Protein AF-A0A973A422-F1 (afdb_monomer_lite)

Radius of gyration: 13.12 Å; chains: 1; bounding box: 28×27×40 Å

Foldseek 3Di:
DPPPDDPLDDDDDDDLALSVLQVQLQVQLCVVCVVVVRNVRSNVRSNVRSNVVRVVVNVVVVD

Structure (mmCIF, N/CA/C/O backbone):
data_AF-A0A973A422-F1
#
_entry.id   AF-A0A973A422-F1
#
loop_
_atom_site.group_PDB
_atom_site.id
_atom_site.type_symbol
_atom_site.label_atom_id
_atom_site.label_alt_id
_atom_site.label_comp_id
_atom_site.label_asym_id
_atom_site.label_entity_id
_atom_site.label_seq_id
_atom_site.pdbx_PDB_ins_code
_atom_site.Cartn_x
_atom_site.Cartn_y
_atom_site.Cartn_z
_atom_site.occupancy
_atom_site.B_iso_or_equiv
_atom_site.auth_seq_id
_atom_site.auth_comp_id
_atom_site.auth_asym_id
_atom_site.auth_atom_id
_atom_site.pdbx_PDB_model_num
ATOM 1 N N . MET A 1 1 ? -6.270 -8.803 -21.427 1.00 48.62 1 MET A N 1
ATOM 2 C CA . MET A 1 1 ? -7.278 -9.025 -20.372 1.00 48.62 1 MET A CA 1
ATOM 3 C C . MET A 1 1 ? -6.685 -8.497 -19.079 1.00 48.62 1 MET A C 1
ATOM 5 O O . MET A 1 1 ? -6.135 -9.253 -18.297 1.00 48.62 1 MET A O 1
ATOM 9 N N . THR A 1 2 ? -6.700 -7.181 -18.913 1.00 44.47 2 THR A N 1
ATOM 10 C CA . THR A 1 2 ? -6.372 -6.507 -17.648 1.00 44.47 2 THR A CA 1
ATOM 11 C C . THR A 1 2 ? -7.481 -5.493 -17.400 1.00 44.47 2 THR A C 1
ATOM 13 O O . THR A 1 2 ? -7.269 -4.299 -17.237 1.00 44.47 2 THR A O 1
ATOM 16 N N . ASP A 1 3 ? -8.707 -6.013 -17.444 1.00 54.44 3 ASP A N 1
ATOM 17 C CA . ASP A 1 3 ? -9.931 -5.348 -17.022 1.00 54.44 3 ASP A CA 1
ATOM 18 C C . ASP A 1 3 ? -10.088 -5.533 -15.511 1.00 54.44 3 ASP A C 1
ATOM 20 O O . ASP A 1 3 ? -11.058 -6.124 -15.045 1.00 54.44 3 ASP A O 1
ATOM 24 N N . GLU A 1 4 ? -9.124 -5.051 -14.725 1.00 50.59 4 GLU A N 1
ATOM 25 C CA . GLU A 1 4 ? -9.326 -4.930 -13.284 1.00 50.59 4 GLU A CA 1
ATOM 26 C C . GLU A 1 4 ? -9.681 -3.488 -12.954 1.00 50.59 4 GLU A C 1
ATOM 28 O O . GLU A 1 4 ? -8.868 -2.606 -12.686 1.00 50.59 4 GLU A O 1
ATOM 33 N N . GLN A 1 5 ? -10.984 -3.282 -13.079 1.00 50.38 5 GLN A N 1
ATOM 34 C CA . GLN A 1 5 ? -11.769 -2.231 -12.474 1.00 50.38 5 GLN A CA 1
ATOM 35 C C . GLN A 1 5 ? -11.103 -1.648 -11.224 1.00 50.38 5 GLN A C 1
ATOM 37 O O . GLN A 1 5 ? -11.030 -2.273 -10.173 1.00 50.38 5 GLN A O 1
ATOM 42 N N . THR A 1 6 ? -10.788 -0.362 -11.266 1.00 48.00 6 THR A N 1
ATOM 43 C CA . THR A 1 6 ? -11.026 0.459 -10.085 1.00 48.00 6 THR A CA 1
ATOM 44 C C . THR A 1 6 ? -11.736 1.721 -10.532 1.00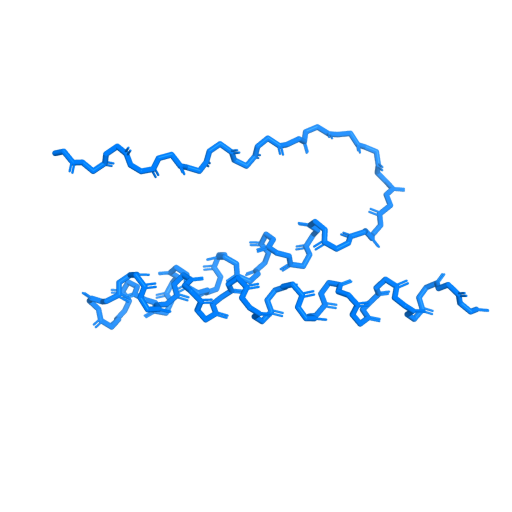 48.00 6 THR A C 1
ATOM 46 O O . THR A 1 6 ? -11.162 2.796 -10.688 1.00 48.00 6 THR A O 1
ATOM 49 N N . LYS A 1 7 ? -13.050 1.573 -10.730 1.00 46.16 7 LYS A N 1
ATOM 50 C CA . LYS A 1 7 ? -13.990 2.682 -10.601 1.00 46.16 7 LYS A CA 1
ATOM 51 C C . LYS A 1 7 ? -13.874 3.195 -9.163 1.00 46.16 7 LYS A C 1
ATOM 53 O O . LYS A 1 7 ? -14.639 2.786 -8.295 1.00 46.16 7 LYS A O 1
ATOM 58 N N . VAL A 1 8 ? -12.913 4.082 -8.896 1.00 52.44 8 VAL A N 1
ATOM 59 C CA . VAL A 1 8 ? -12.910 4.905 -7.680 1.00 52.44 8 VAL A CA 1
ATOM 60 C C . VAL A 1 8 ? -13.964 5.990 -7.888 1.00 52.44 8 VAL A C 1
ATOM 62 O O . VAL A 1 8 ? -13.675 7.175 -8.033 1.00 52.44 8 VAL A O 1
ATOM 65 N N . ASP A 1 9 ? -15.226 5.566 -7.956 1.00 62.44 9 ASP A N 1
ATOM 66 C CA . ASP A 1 9 ? -16.346 6.475 -7.805 1.00 62.44 9 ASP A CA 1
ATOM 67 C C . ASP A 1 9 ? -16.227 7.124 -6.431 1.00 62.44 9 ASP A C 1
ATOM 69 O O . ASP A 1 9 ? -15.923 6.462 -5.431 1.00 62.44 9 ASP A O 1
ATOM 73 N N . LYS A 1 10 ? -16.272 8.452 -6.417 1.00 50.47 10 LYS A N 1
ATOM 74 C CA . LYS A 1 10 ? -17.352 9.281 -5.858 1.00 50.47 10 LYS A CA 1
ATOM 75 C C . LYS A 1 10 ? -16.861 10.724 -5.822 1.00 50.47 10 LYS A C 1
ATOM 77 O O . LYS A 1 10 ? -15.952 11.084 -5.061 1.00 50.47 10 LYS A O 1
ATOM 82 N N . GLN A 1 11 ? -17.535 11.520 -6.632 1.00 52.56 11 GLN A N 1
ATOM 83 C CA . GLN A 1 11 ? -18.411 12.606 -6.192 1.00 52.56 11 GLN A CA 1
ATOM 84 C C . GLN A 1 11 ? -18.507 12.862 -4.671 1.00 52.56 11 GLN A C 1
ATOM 86 O O . GLN A 1 11 ? -18.679 11.952 -3.861 1.00 52.56 11 GLN A O 1
ATOM 91 N N . GLY A 1 12 ? -18.552 14.149 -4.318 1.00 46.38 12 GLY A N 1
ATOM 92 C CA . GLY A 1 12 ? -19.426 14.623 -3.243 1.00 46.38 12 GLY A CA 1
ATOM 93 C C . GLY A 1 12 ? -18.764 14.959 -1.905 1.00 46.38 12 GLY A C 1
ATOM 94 O O . GLY A 1 12 ? -18.600 14.109 -1.039 1.00 46.38 12 GLY A O 1
ATOM 95 N N . ASN A 1 13 ? -18.540 16.261 -1.710 1.00 37.97 13 ASN A N 1
ATOM 96 C CA . ASN A 1 13 ? -18.666 16.996 -0.445 1.00 37.97 13 ASN A CA 1
ATOM 97 C C . ASN A 1 13 ? -17.694 16.681 0.712 1.00 37.97 13 ASN A C 1
ATOM 99 O O . ASN A 1 13 ? -17.980 15.921 1.631 1.00 37.97 13 ASN A O 1
ATOM 103 N N . LYS A 1 14 ? -16.597 17.451 0.733 1.00 46.94 14 LYS A N 1
ATOM 104 C CA . LYS A 1 14 ? -16.087 18.228 1.886 1.00 46.94 14 LYS A CA 1
ATOM 105 C C . LYS A 1 14 ? -16.192 17.575 3.282 1.00 46.94 14 LYS A C 1
ATOM 107 O O . LYS A 1 14 ? -16.678 18.197 4.225 1.00 46.94 14 LYS A O 1
ATOM 112 N N . LYS A 1 15 ? -15.664 16.360 3.442 1.00 49.84 15 LYS A N 1
ATOM 113 C CA . LYS A 1 15 ? -15.219 15.802 4.731 1.00 49.84 15 LYS A CA 1
ATOM 114 C C . LYS A 1 15 ? -13.949 14.988 4.473 1.00 49.84 15 LYS A C 1
ATOM 116 O O . LYS A 1 15 ? -13.976 14.079 3.648 1.00 49.84 15 LYS A O 1
ATOM 121 N N . PHE A 1 16 ? -12.841 15.333 5.136 1.00 53.06 16 PHE A N 1
ATOM 122 C CA . PHE A 1 16 ? -11.607 14.531 5.175 1.00 53.06 16 PHE A CA 1
ATOM 123 C C . PHE A 1 16 ? -11.927 13.197 5.870 1.00 53.06 16 PHE A C 1
ATOM 125 O O . PHE A 1 16 ? -11.735 13.038 7.068 1.00 53.06 16 PHE A O 1
ATOM 132 N N . ASN A 1 17 ? -12.540 12.285 5.126 1.00 56.31 17 ASN A N 1
ATOM 133 C CA . ASN A 1 17 ? -12.917 10.951 5.560 1.00 56.31 17 ASN A CA 1
ATOM 134 C C . ASN A 1 17 ? -11.971 9.968 4.874 1.00 56.31 17 ASN A C 1
ATOM 136 O O . ASN A 1 17 ? -11.481 10.250 3.780 1.00 56.31 17 ASN A O 1
ATOM 140 N N . ILE A 1 18 ? -11.762 8.814 5.506 1.00 59.72 18 ILE A N 1
ATOM 141 C CA . ILE A 1 18 ? -10.879 7.683 5.147 1.00 59.72 18 ILE A CA 1
ATOM 142 C C . ILE A 1 18 ? -10.683 7.448 3.632 1.00 59.72 18 ILE A C 1
ATOM 144 O O . ILE A 1 18 ? -9.604 7.073 3.181 1.00 59.72 18 ILE A O 1
ATOM 148 N N . ARG A 1 19 ? -11.701 7.753 2.828 1.00 61.50 19 ARG A N 1
ATOM 149 C CA . ARG A 1 19 ? -11.688 7.752 1.365 1.00 61.50 19 ARG A CA 1
ATOM 150 C C . ARG A 1 19 ? -10.566 8.568 0.702 1.00 61.50 19 ARG A C 1
ATOM 152 O O . ARG A 1 19 ? -10.073 8.148 -0.338 1.00 61.50 19 ARG A O 1
ATOM 159 N N . SER A 1 20 ? -10.147 9.690 1.290 1.00 68.62 20 SER A N 1
ATOM 160 C CA . SER A 1 20 ? -8.999 10.466 0.786 1.00 68.62 20 SER A CA 1
ATOM 161 C C . SER A 1 20 ? -7.672 9.734 1.033 1.00 68.62 20 SER A C 1
ATOM 163 O O . SER A 1 20 ? -6.807 9.692 0.163 1.00 68.62 20 SER A O 1
ATOM 165 N N . GLY A 1 21 ? -7.542 9.0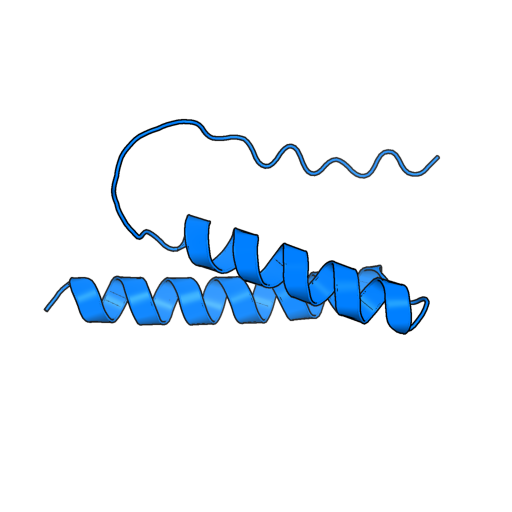75 2.193 1.00 77.44 21 GLY A N 1
ATOM 166 C CA . GLY A 1 21 ? -6.345 8.312 2.554 1.00 77.44 21 GLY A CA 1
ATOM 167 C C . GLY A 1 21 ? -6.121 7.109 1.641 1.00 77.44 21 GLY A C 1
ATOM 168 O O . GLY A 1 21 ? -5.012 6.914 1.152 1.00 77.44 21 GLY A O 1
ATOM 169 N N . VAL A 1 22 ? -7.181 6.353 1.331 1.00 80.94 22 VAL A N 1
ATOM 170 C CA . VAL A 1 22 ? -7.101 5.214 0.397 1.00 80.94 22 VAL A CA 1
ATOM 171 C C . VAL A 1 22 ? -6.710 5.671 -1.009 1.00 80.94 22 VAL A C 1
ATOM 173 O O . VAL A 1 22 ? -5.885 5.020 -1.637 1.00 80.94 22 VAL A O 1
ATOM 176 N N . GLY A 1 23 ? -7.228 6.807 -1.490 1.00 81.62 23 GLY A N 1
ATOM 177 C CA . GLY A 1 23 ? -6.852 7.346 -2.803 1.00 81.62 23 GLY A CA 1
ATOM 178 C C . GLY A 1 23 ? -5.358 7.671 -2.910 1.00 81.62 23 GLY A C 1
ATOM 179 O O . GLY A 1 23 ? -4.713 7.296 -3.886 1.00 81.62 23 GLY A O 1
ATOM 180 N N . ILE A 1 24 ? -4.793 8.306 -1.877 1.00 83.62 24 ILE A N 1
ATOM 181 C CA . ILE A 1 24 ? -3.354 8.608 -1.804 1.00 83.62 24 ILE A CA 1
ATOM 182 C C . ILE A 1 24 ? -2.534 7.317 -1.702 1.00 83.62 24 ILE A C 1
ATOM 184 O O . ILE A 1 24 ? -1.541 7.157 -2.407 1.00 83.62 24 ILE A O 1
ATOM 188 N N . GLY A 1 25 ? -2.965 6.381 -0.856 1.00 86.12 25 GLY A N 1
ATOM 189 C CA . GLY A 1 25 ? -2.293 5.098 -0.683 1.00 86.12 25 GLY A CA 1
ATOM 190 C C . GLY A 1 25 ? -2.252 4.267 -1.964 1.00 86.12 25 GLY A C 1
ATOM 191 O O . GLY A 1 25 ? -1.201 3.736 -2.302 1.00 86.12 25 GLY A O 1
ATOM 192 N N . VAL A 1 26 ? -3.350 4.214 -2.724 1.00 86.38 26 VAL A N 1
ATOM 193 C CA . VAL A 1 26 ? -3.404 3.522 -4.023 1.00 86.38 26 VAL A CA 1
ATOM 194 C C . VAL A 1 26 ? -2.482 4.186 -5.042 1.00 86.38 26 VAL A C 1
ATOM 196 O O . VAL A 1 26 ? -1.741 3.479 -5.713 1.00 86.38 26 VAL A O 1
ATOM 199 N N . ALA A 1 27 ? -2.475 5.519 -5.147 1.00 85.38 27 ALA A N 1
ATOM 200 C CA . ALA A 1 27 ? -1.599 6.219 -6.089 1.00 85.38 27 ALA A CA 1
ATOM 201 C C . ALA A 1 27 ? -0.107 5.976 -5.788 1.00 85.38 27 ALA A C 1
ATOM 203 O O . ALA A 1 27 ? 0.675 5.709 -6.699 1.00 85.38 27 ALA A O 1
ATOM 204 N N . LEU A 1 28 ? 0.278 6.010 -4.506 1.00 86.88 28 LEU A N 1
ATOM 205 C CA . LEU A 1 28 ? 1.645 5.713 -4.067 1.00 86.88 28 LEU A CA 1
ATOM 206 C C . LEU A 1 28 ? 2.001 4.234 -4.258 1.00 86.88 28 LEU A C 1
ATOM 208 O O . LEU A 1 28 ? 3.056 3.916 -4.800 1.00 86.88 28 LEU A O 1
ATOM 212 N N . GLY A 1 29 ? 1.112 3.331 -3.848 1.00 85.88 29 GLY A N 1
ATOM 213 C CA . GLY A 1 29 ? 1.307 1.890 -3.974 1.00 85.88 29 GLY A CA 1
ATOM 214 C C . GLY A 1 29 ? 1.385 1.425 -5.423 1.00 85.88 29 GLY A C 1
ATOM 215 O O . GLY A 1 29 ? 2.232 0.602 -5.749 1.00 85.88 29 GLY A O 1
ATOM 216 N N . ALA A 1 30 ? 0.571 1.995 -6.313 1.00 84.56 30 ALA A N 1
ATOM 217 C CA . ALA A 1 30 ? 0.635 1.723 -7.745 1.00 84.56 30 ALA A CA 1
ATOM 218 C C . ALA A 1 30 ? 1.953 2.214 -8.360 1.00 84.56 30 ALA A C 1
ATOM 220 O O . ALA A 1 30 ? 2.548 1.494 -9.154 1.00 84.56 30 ALA A O 1
ATOM 221 N N . GLY A 1 31 ? 2.448 3.395 -7.965 1.00 88.12 31 GLY A N 1
ATOM 222 C CA . GLY A 1 31 ? 3.744 3.906 -8.427 1.00 88.12 31 GLY A CA 1
ATOM 223 C C . GLY A 1 31 ? 4.924 3.041 -7.972 1.00 88.12 31 GLY A C 1
ATOM 224 O O . GLY A 1 31 ? 5.811 2.738 -8.766 1.00 88.12 31 GLY A O 1
ATOM 225 N N . ILE A 1 32 ? 4.905 2.588 -6.715 1.00 88.62 32 ILE A N 1
ATOM 226 C CA . ILE A 1 32 ? 5.927 1.687 -6.163 1.00 88.62 32 ILE A CA 1
ATOM 227 C C . ILE A 1 32 ? 5.829 0.298 -6.805 1.00 88.62 32 ILE A C 1
ATOM 229 O O . ILE A 1 32 ? 6.837 -0.249 -7.236 1.00 88.62 32 ILE A O 1
ATOM 233 N N . GLY A 1 33 ? 4.621 -0.254 -6.931 1.00 87.44 33 GLY A N 1
ATOM 234 C CA . GLY A 1 33 ? 4.388 -1.553 -7.561 1.00 87.44 33 GLY A CA 1
ATOM 235 C C . GLY A 1 33 ? 4.792 -1.577 -9.032 1.00 87.44 33 GLY A C 1
ATOM 236 O O . GLY A 1 33 ? 5.402 -2.541 -9.476 1.00 87.44 33 GLY A O 1
ATOM 237 N N . ALA A 1 34 ? 4.532 -0.492 -9.768 1.00 87.19 34 ALA A N 1
ATOM 238 C CA . ALA A 1 34 ? 4.978 -0.341 -11.151 1.00 87.19 34 ALA A CA 1
ATOM 239 C C . ALA A 1 34 ? 6.508 -0.265 -11.267 1.00 87.19 34 ALA A C 1
ATOM 241 O O . ALA A 1 34 ? 7.072 -0.796 -12.215 1.00 87.19 34 ALA A O 1
ATOM 242 N N . ALA A 1 35 ? 7.191 0.351 -10.296 1.00 89.62 35 ALA A N 1
ATOM 243 C CA . ALA A 1 35 ? 8.654 0.380 -10.258 1.00 89.62 35 ALA A CA 1
ATOM 244 C C . ALA A 1 35 ? 9.276 -0.984 -9.907 1.00 89.62 35 ALA A C 1
ATOM 246 O O . ALA A 1 35 ? 10.425 -1.241 -10.256 1.00 89.62 35 ALA A O 1
ATOM 247 N N . MET A 1 36 ? 8.527 -1.844 -9.215 1.00 88.00 36 MET A N 1
ATOM 248 C CA . MET A 1 36 ? 8.954 -3.180 -8.792 1.00 88.00 36 MET A CA 1
ATOM 249 C C . MET A 1 36 ? 8.526 -4.296 -9.759 1.00 88.00 36 MET A C 1
ATOM 251 O O . MET A 1 36 ? 8.774 -5.457 -9.454 1.00 88.00 36 MET A O 1
ATOM 255 N N . ASP A 1 37 ? 7.871 -3.960 -10.879 1.00 86.56 37 ASP A N 1
ATOM 256 C CA . ASP A 1 37 ? 7.239 -4.907 -11.821 1.00 86.56 37 ASP A CA 1
ATOM 257 C C . ASP A 1 37 ? 6.172 -5.823 -11.173 1.00 86.56 37 ASP A C 1
ATOM 259 O O . ASP A 1 37 ? 5.696 -6.787 -11.759 1.00 86.56 37 ASP A O 1
ATOM 263 N N . GLU A 1 38 ? 5.740 -5.480 -9.956 1.00 86.75 38 GLU A N 1
ATOM 264 C CA . GLU A 1 38 ? 4.823 -6.249 -9.112 1.00 86.75 38 GLU A CA 1
ATOM 265 C C . GLU A 1 38 ? 3.705 -5.330 -8.602 1.00 86.75 38 GLU A C 1
ATOM 267 O O . GLU A 1 38 ? 3.599 -4.974 -7.420 1.00 86.75 38 GLU A O 1
ATOM 272 N N . ILE A 1 39 ? 2.846 -4.908 -9.536 1.00 83.44 39 ILE A N 1
ATOM 273 C CA . ILE A 1 39 ? 1.753 -3.961 -9.264 1.00 83.44 39 ILE A CA 1
ATOM 274 C C . ILE A 1 39 ? 0.774 -4.519 -8.224 1.00 83.44 39 ILE A C 1
ATOM 276 O O . ILE A 1 39 ? 0.281 -3.762 -7.387 1.00 83.44 39 ILE A O 1
ATOM 280 N N . ALA A 1 40 ? 0.543 -5.834 -8.215 1.00 84.81 40 ALA A N 1
ATOM 281 C CA . ALA A 1 40 ? -0.339 -6.484 -7.248 1.00 84.81 40 ALA A CA 1
ATOM 282 C C . ALA A 1 40 ? 0.127 -6.255 -5.799 1.00 84.81 40 ALA A C 1
ATOM 284 O O . ALA A 1 40 ? -0.669 -5.886 -4.930 1.00 84.81 40 ALA A O 1
ATOM 285 N N . ILE A 1 41 ? 1.431 -6.402 -5.548 1.00 87.31 41 ILE A N 1
ATOM 286 C CA . ILE A 1 41 ? 2.023 -6.202 -4.222 1.00 87.31 41 ILE A CA 1
ATOM 287 C C . ILE A 1 41 ? 1.993 -4.716 -3.850 1.00 87.31 41 ILE A C 1
ATOM 289 O O . ILE A 1 41 ? 1.564 -4.360 -2.749 1.00 87.31 41 ILE A O 1
ATOM 293 N N . GLY A 1 42 ? 2.387 -3.836 -4.773 1.00 86.25 42 GLY A N 1
ATOM 294 C CA . G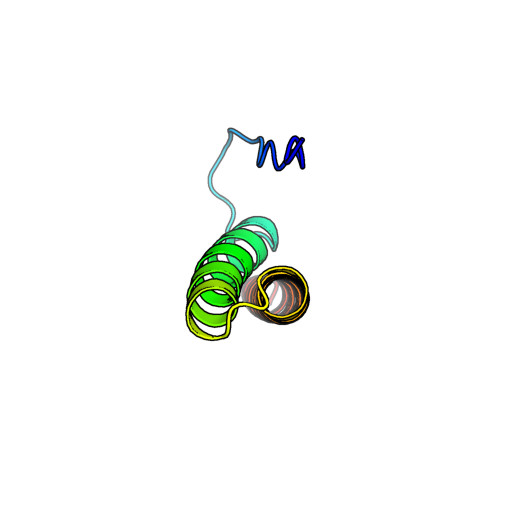LY A 1 42 ? 2.410 -2.393 -4.528 1.00 86.25 42 GLY A CA 1
ATOM 295 C C . GLY A 1 42 ? 1.032 -1.814 -4.208 1.00 86.25 42 GLY A C 1
ATOM 296 O O . GLY A 1 42 ? 0.886 -1.062 -3.242 1.00 86.25 42 GLY A O 1
ATOM 297 N N . VAL A 1 43 ? -0.005 -2.205 -4.953 1.00 85.19 43 VAL A N 1
ATOM 298 C CA . VAL A 1 43 ? -1.385 -1.762 -4.702 1.00 85.19 43 VAL A CA 1
ATOM 299 C C . VAL A 1 43 ? -1.914 -2.319 -3.377 1.00 85.19 43 VAL A C 1
ATOM 301 O O . VAL A 1 43 ? -2.530 -1.568 -2.620 1.00 85.19 43 VAL A O 1
ATOM 304 N N . GLY A 1 44 ? -1.623 -3.580 -3.036 1.00 87.12 44 GLY A N 1
ATOM 305 C CA . GLY A 1 44 ? -2.013 -4.170 -1.748 1.00 87.12 44 GLY A CA 1
ATOM 306 C C . GLY A 1 44 ? -1.429 -3.417 -0.547 1.00 87.12 44 GLY A C 1
ATOM 307 O O . GLY A 1 44 ? -2.155 -3.056 0.384 1.00 87.12 44 GLY A O 1
ATOM 308 N N . ILE A 1 45 ? -0.133 -3.096 -0.605 1.00 87.69 45 ILE A N 1
ATOM 309 C CA . ILE A 1 45 ? 0.555 -2.296 0.419 1.00 87.69 45 ILE A CA 1
ATOM 310 C C . ILE A 1 45 ? -0.002 -0.866 0.447 1.00 87.69 45 ILE A C 1
ATOM 312 O O . ILE A 1 45 ? -0.297 -0.328 1.516 1.00 87.69 45 ILE A O 1
ATOM 316 N N . GLY A 1 46 ? -0.201 -0.261 -0.723 1.00 88.12 46 GLY A N 1
ATOM 317 C CA . GLY A 1 46 ? -0.748 1.084 -0.866 1.00 88.12 46 GLY A CA 1
ATOM 318 C C . GLY A 1 46 ? -2.137 1.243 -0.253 1.00 88.12 46 GLY A C 1
ATOM 319 O O . GLY A 1 46 ? -2.380 2.200 0.481 1.00 88.12 46 GLY A O 1
ATOM 320 N N . ILE A 1 47 ? -3.043 0.291 -0.490 1.00 86.06 47 ILE A N 1
ATOM 321 C CA . ILE A 1 47 ? -4.391 0.296 0.095 1.00 86.06 47 ILE A CA 1
ATOM 322 C C . ILE A 1 47 ? -4.318 0.169 1.618 1.00 86.06 47 ILE A C 1
ATOM 324 O O . ILE A 1 47 ? -4.980 0.940 2.314 1.00 86.06 47 ILE A O 1
ATOM 328 N N . ALA A 1 48 ? -3.505 -0.755 2.144 1.00 87.12 48 ALA A N 1
ATOM 329 C CA . ALA A 1 48 ? -3.354 -0.951 3.586 1.00 87.12 48 ALA A CA 1
ATOM 330 C C . ALA A 1 48 ? -2.831 0.319 4.283 1.00 87.12 48 ALA A C 1
ATOM 3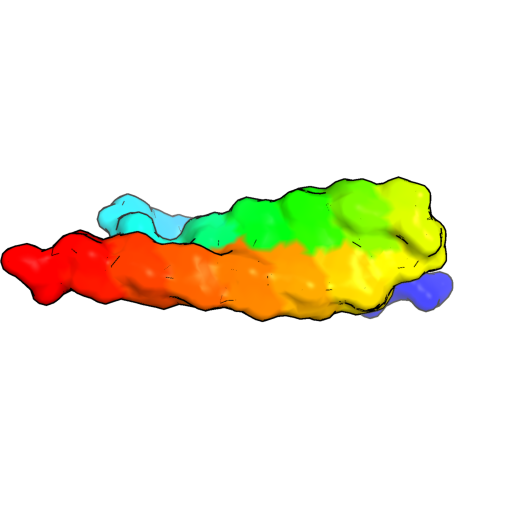32 O O . ALA A 1 48 ? -3.405 0.764 5.281 1.00 87.12 48 ALA A O 1
ATOM 333 N N . LEU A 1 49 ? -1.800 0.953 3.713 1.00 87.56 49 LEU A N 1
ATOM 334 C CA . LEU A 1 49 ? -1.242 2.208 4.220 1.00 87.56 49 LEU A CA 1
ATOM 335 C C . LEU A 1 49 ? -2.233 3.369 4.093 1.00 87.56 49 LEU A C 1
ATOM 337 O O . LEU A 1 49 ? -2.452 4.107 5.051 1.00 87.56 49 LEU A O 1
ATOM 341 N N . GLY A 1 50 ? -2.876 3.518 2.936 1.00 85.62 50 GLY A N 1
ATOM 342 C CA . GLY A 1 50 ? -3.855 4.574 2.696 1.00 85.62 50 GLY A CA 1
ATOM 343 C C . GLY A 1 50 ? -5.076 4.480 3.610 1.00 85.62 50 GLY A C 1
ATOM 344 O O . GLY A 1 50 ? -5.542 5.495 4.134 1.00 85.62 50 GLY A O 1
ATOM 345 N N . ALA A 1 51 ? -5.573 3.267 3.855 1.00 83.19 51 ALA A N 1
ATOM 346 C CA . ALA A 1 51 ? -6.665 3.014 4.789 1.00 83.19 51 ALA A CA 1
ATOM 347 C C . ALA A 1 51 ? -6.255 3.322 6.236 1.00 83.19 51 ALA A C 1
ATOM 349 O O . ALA A 1 51 ? -7.001 4.002 6.942 1.00 83.19 51 ALA A O 1
ATOM 350 N N . ALA A 1 52 ? -5.063 2.890 6.663 1.00 85.75 52 ALA A N 1
ATOM 351 C CA . ALA A 1 52 ? -4.541 3.166 8.000 1.00 85.75 52 ALA A CA 1
ATOM 352 C C . ALA A 1 52 ? -4.367 4.672 8.244 1.00 85.75 52 ALA A C 1
ATOM 354 O O . ALA A 1 52 ? -4.877 5.200 9.233 1.00 85.75 52 ALA A O 1
ATOM 355 N N . LEU A 1 53 ? -3.733 5.386 7.308 1.00 84.00 53 LEU A N 1
ATOM 356 C CA . LEU A 1 53 ? -3.560 6.837 7.378 1.00 84.00 53 LEU A CA 1
ATOM 357 C C . LEU A 1 53 ? -4.913 7.554 7.359 1.00 84.00 53 LEU A C 1
ATOM 359 O O . LEU A 1 53 ? -5.179 8.397 8.213 1.00 84.00 53 LEU A O 1
ATOM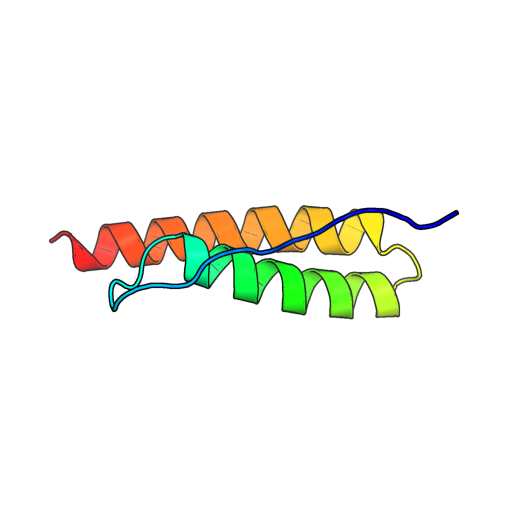 363 N N . GLY A 1 54 ? -5.804 7.185 6.438 1.00 81.81 54 GLY A N 1
ATOM 364 C CA . GLY A 1 54 ? -7.155 7.739 6.367 1.00 81.81 54 GLY A CA 1
ATOM 365 C C . GLY A 1 54 ? -7.932 7.559 7.673 1.00 81.81 54 GLY A C 1
ATOM 366 O O . GLY A 1 54 ? -8.625 8.482 8.105 1.00 81.81 54 GLY A O 1
ATOM 367 N N . ASN A 1 55 ? -7.777 6.405 8.328 1.00 80.62 55 ASN A N 1
ATOM 368 C CA . ASN A 1 55 ? -8.386 6.123 9.622 1.00 80.62 55 ASN A CA 1
ATOM 369 C C . ASN A 1 55 ? -7.752 6.951 10.759 1.00 80.62 55 ASN A C 1
ATOM 371 O O . ASN A 1 55 ? -8.456 7.541 11.572 1.00 80.62 55 ASN A O 1
ATOM 375 N N . MET A 1 56 ? -6.426 7.077 10.799 1.00 79.56 56 MET A N 1
ATOM 376 C CA . MET A 1 56 ? -5.744 7.923 11.788 1.00 79.56 56 MET A CA 1
ATOM 377 C C . MET A 1 56 ? -6.157 9.397 11.673 1.00 79.56 56 MET A C 1
ATOM 379 O O . MET A 1 56 ? -6.505 10.027 12.672 1.00 79.56 56 MET A O 1
ATOM 383 N N . PHE A 1 57 ? -6.182 9.941 10.454 1.00 73.75 57 PHE A N 1
ATOM 384 C CA . PHE A 1 57 ? -6.586 11.327 10.211 1.00 73.75 57 PHE A CA 1
ATOM 385 C C . PHE A 1 57 ? -8.074 11.562 10.501 1.00 73.75 57 PHE A C 1
ATOM 387 O O . PHE A 1 57 ? -8.432 12.626 11.011 1.00 73.75 57 PHE A O 1
ATOM 394 N N . THR A 1 58 ? -8.947 10.579 10.236 1.00 69.00 58 THR A N 1
ATOM 395 C CA . THR A 1 58 ? -10.369 10.708 10.593 1.00 69.00 58 THR A CA 1
ATOM 396 C C . THR A 1 58 ? -10.581 10.679 12.105 1.00 69.00 58 THR A C 1
ATOM 398 O O . THR A 1 58 ? -11.447 11.401 12.593 1.00 69.00 58 THR A O 1
ATOM 401 N N . GLN A 1 59 ? -9.791 9.892 12.845 1.00 69.19 59 GLN A N 1
ATOM 402 C CA . GLN A 1 59 ? -9.870 9.841 14.306 1.00 69.19 59 GLN A CA 1
ATOM 403 C C . GLN A 1 59 ? -9.381 11.140 14.949 1.00 69.19 59 GLN A C 1
ATOM 405 O O . GLN A 1 59 ? -10.001 11.625 15.891 1.00 69.19 59 GLN A O 1
ATOM 410 N N . MET A 1 60 ? -8.321 11.752 14.413 1.00 61.25 60 MET A N 1
ATOM 411 C CA . MET A 1 60 ? -7.792 13.007 14.955 1.00 61.25 60 MET A CA 1
ATOM 412 C C . MET A 1 60 ? -8.764 14.183 14.784 1.00 61.25 60 MET A C 1
ATOM 414 O O . MET A 1 60 ? -8.816 15.062 15.634 1.00 61.25 60 MET A O 1
ATOM 418 N N . LYS A 1 61 ? -9.578 14.188 13.720 1.00 57.41 61 LYS A N 1
ATOM 419 C CA . LYS A 1 61 ? -10.567 15.249 13.464 1.00 57.41 61 LYS A CA 1
ATOM 420 C C . LYS A 1 61 ? -11.867 15.096 14.266 1.00 57.41 61 LYS A C 1
ATOM 422 O O . LYS A 1 61 ? -12.780 15.899 14.079 1.00 57.41 61 LYS A O 1
ATOM 427 N N . ASN 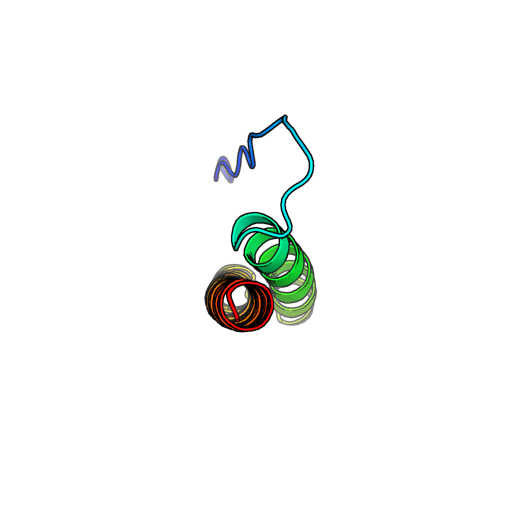A 1 62 ? -11.983 14.045 15.081 1.00 57.53 62 ASN A N 1
ATOM 428 C CA . ASN A 1 62 ? -13.183 13.726 15.855 1.00 57.53 62 ASN A CA 1
ATOM 429 C C . ASN A 1 62 ? -12.985 13.903 17.374 1.00 57.53 62 ASN A C 1
ATOM 431 O O . ASN A 1 62 ? -13.758 13.346 18.154 1.00 57.53 62 ASN A O 1
ATOM 435 N N . LYS A 1 63 ? -11.969 14.675 17.776 1.00 50.09 63 LYS A N 1
ATOM 436 C CA . LYS A 1 63 ? -11.748 15.174 19.136 1.00 50.09 63 LYS A CA 1
ATOM 437 C C . LYS A 1 63 ? -11.687 16.698 19.102 1.00 50.09 63 LYS A C 1
ATOM 439 O O . LYS A 1 63 ? -12.191 17.307 20.067 1.00 50.09 63 LYS A O 1
#

Sequence (63 aa):
MTDEQTKVDKQGNKKFNIRSGVGIGVALGAGIGAAMDEIAIGVGIGIALGAALGNMFTQMKNK

Secondary structure (DSSP, 8-state):
-----------------THHHHHHHHHHHHHHHHHTT-HHHHHHHHHHHHHHHHHHHHHHTT-

pLDDT: mean 72.25, std 16.24, range [37.97, 89.62]